Protein AF-A0A957RUV1-F1 (afdb_monomer)

Foldseek 3Di:
DDDDDDDPDDDDDDPPVVVVVVVVVVVVLCVQLVQLDDPNRFWDWDADPVVRDIDTHSDSVVSNVD

Nearest PDB structures (foldseek):
  6kre-assembly1_b  TM=8.906E-01  e=3.171E-02  Saccharomyces cerevisiae S288C
  6ks8-assembly1_B  TM=8.669E-01  e=6.225E-02  Saccharomyces cerevisiae S288C
  4v94-assembly1_B  TM=8.110E-01  e=1.307E-01  Saccharomyces cerevisiae S288C

Sequence (66 aa):
MTRSHPVTRPSVAFQPETRNHFYAGIIAVADMLATTLGPTGGPVLSYDTTRKKVEAIDDAATVLRR

Mean predicted aligned error: 7.93 Å

Radius of gyration: 17.87 Å; Cα contacts (8 Å, |Δi|>4): 47; chains: 1; bounding box: 50×34×40 Å

pLDDT: mean 86.37, std 10.11, range [48.78, 97.56]

Structure (mmCIF, N/CA/C/O backbone):
data_AF-A0A957RUV1-F1
#
_entry.id   AF-A0A957RUV1-F1
#
loop_
_atom_site.group_PDB
_atom_site.id
_atom_site.type_symbol
_atom_site.label_atom_id
_atom_site.label_alt_id
_atom_site.label_comp_id
_atom_site.label_asym_id
_atom_site.label_entity_id
_atom_site.label_seq_id
_atom_site.pdbx_PDB_ins_code
_atom_site.Cartn_x
_atom_site.Cartn_y
_atom_site.Cartn_z
_atom_site.occupancy
_atom_site.B_iso_or_equiv
_atom_site.auth_seq_id
_atom_site.auth_comp_id
_atom_site.auth_asym_id
_atom_site.auth_atom_id
_atom_site.pdbx_PDB_model_num
ATOM 1 N N . MET A 1 1 ? 30.737 -27.925 11.671 1.00 48.78 1 MET A N 1
ATOM 2 C CA . MET A 1 1 ? 30.210 -27.494 10.357 1.00 48.78 1 MET A CA 1
ATOM 3 C C . MET A 1 1 ? 29.485 -26.168 10.543 1.00 48.78 1 MET A C 1
ATOM 5 O O . MET A 1 1 ? 28.376 -26.159 11.056 1.00 48.78 1 MET A O 1
ATOM 9 N N . THR A 1 2 ? 30.126 -25.044 10.233 1.00 53.72 2 THR A N 1
ATOM 10 C CA . THR A 1 2 ? 29.532 -23.702 10.346 1.00 53.72 2 THR A CA 1
ATOM 11 C C . THR A 1 2 ? 28.726 -23.392 9.084 1.00 53.72 2 THR A C 1
ATOM 13 O O . THR A 1 2 ? 29.265 -23.407 7.980 1.00 53.72 2 THR A O 1
ATOM 16 N N . ARG A 1 3 ? 27.415 -23.150 9.226 1.00 55.62 3 ARG A N 1
ATOM 17 C CA . ARG A 1 3 ? 26.566 -22.684 8.119 1.00 55.62 3 ARG A CA 1
ATOM 18 C C . ARG A 1 3 ? 26.915 -21.225 7.820 1.00 55.62 3 ARG A C 1
ATOM 20 O O . ARG A 1 3 ? 26.719 -20.358 8.664 1.00 55.62 3 ARG A O 1
ATOM 27 N N . SER A 1 4 ? 27.441 -20.972 6.627 1.00 66.25 4 SER A N 1
ATOM 28 C CA . SER A 1 4 ? 27.578 -19.627 6.070 1.00 66.25 4 SER A CA 1
ATOM 29 C C . SER A 1 4 ? 26.188 -19.127 5.676 1.00 66.25 4 SER A C 1
ATOM 31 O O . SER A 1 4 ? 25.539 -19.731 4.820 1.00 66.25 4 SER A O 1
ATOM 33 N N . HIS A 1 5 ? 25.700 -18.068 6.322 1.00 67.12 5 HIS A N 1
ATOM 34 C CA . HIS A 1 5 ? 24.509 -17.367 5.853 1.00 67.12 5 HIS A CA 1
ATOM 35 C C . HIS A 1 5 ? 24.904 -16.508 4.645 1.00 67.12 5 HIS A C 1
ATOM 37 O O . HIS A 1 5 ? 25.874 -15.752 4.748 1.00 67.12 5 HIS A O 1
ATOM 43 N N . PRO A 1 6 ? 24.201 -16.606 3.502 1.00 70.88 6 PRO A N 1
ATOM 44 C CA . PRO A 1 6 ? 24.504 -15.767 2.355 1.00 70.88 6 PRO A CA 1
ATOM 45 C C . PRO A 1 6 ? 24.330 -14.301 2.755 1.00 70.88 6 PRO A C 1
ATOM 47 O O . PRO A 1 6 ? 23.270 -13.885 3.219 1.00 70.88 6 PRO A O 1
ATOM 50 N N . VAL A 1 7 ? 25.399 -13.523 2.603 1.00 62.38 7 VAL A N 1
ATOM 51 C CA . VAL A 1 7 ? 25.360 -12.078 2.820 1.00 62.38 7 VAL A CA 1
ATOM 52 C C . VAL A 1 7 ? 24.634 -11.464 1.629 1.00 62.38 7 VAL A C 1
ATOM 54 O O . VAL A 1 7 ? 25.221 -11.295 0.559 1.00 62.38 7 VAL A O 1
ATOM 57 N N . THR A 1 8 ? 23.357 -11.134 1.805 1.00 78.19 8 THR A N 1
ATOM 58 C CA . THR A 1 8 ? 22.590 -10.381 0.812 1.00 78.19 8 THR A CA 1
ATOM 59 C C . THR A 1 8 ? 23.093 -8.942 0.818 1.00 78.19 8 THR A C 1
ATOM 61 O O . THR A 1 8 ? 22.726 -8.139 1.673 1.00 78.19 8 THR A O 1
ATOM 64 N N . ARG A 1 9 ? 24.003 -8.615 -0.102 1.00 81.00 9 ARG A N 1
ATOM 65 C CA . ARG A 1 9 ? 24.423 -7.227 -0.307 1.00 81.00 9 ARG A CA 1
ATOM 66 C C . ARG A 1 9 ? 23.311 -6.496 -1.064 1.00 81.00 9 ARG A C 1
ATOM 68 O O . ARG A 1 9 ? 22.820 -7.050 -2.050 1.00 81.00 9 ARG A O 1
ATOM 75 N N . PRO A 1 10 ? 22.921 -5.277 -0.649 1.00 82.62 10 PRO A N 1
ATOM 76 C CA . PRO A 1 10 ? 22.065 -4.431 -1.468 1.00 82.62 10 PRO A CA 1
ATOM 77 C C . PRO A 1 10 ? 22.665 -4.295 -2.871 1.00 82.62 10 PRO A C 1
ATOM 79 O O . PRO A 1 10 ? 23.874 -4.104 -3.014 1.00 82.62 10 PRO A O 1
ATOM 82 N N . SER A 1 11 ? 21.831 -4.426 -3.897 1.00 85.06 11 SER A N 1
ATOM 83 C CA . SER A 1 11 ? 22.235 -4.292 -5.298 1.00 85.06 11 SER A CA 1
ATOM 84 C C . SER A 1 11 ? 21.393 -3.222 -5.982 1.00 85.06 11 SER A C 1
ATOM 86 O O . SER A 1 11 ? 20.293 -2.899 -5.533 1.00 85.06 11 SER A O 1
ATOM 88 N N . VAL A 1 12 ? 21.940 -2.630 -7.042 1.00 91.06 12 VAL A N 1
ATOM 89 C CA . VAL A 1 12 ? 21.226 -1.644 -7.855 1.00 91.06 12 VAL A CA 1
ATOM 90 C C . VAL A 1 12 ? 20.381 -2.396 -8.878 1.00 91.06 12 VAL A C 1
ATOM 92 O O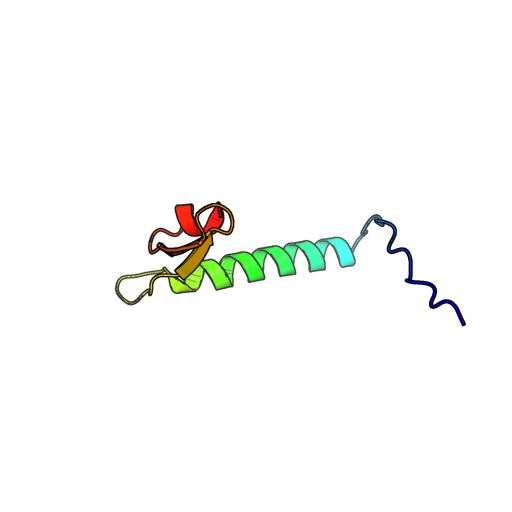 . VAL A 1 12 ? 20.923 -3.159 -9.676 1.00 91.06 12 VAL A O 1
ATOM 95 N N . ALA A 1 13 ? 19.066 -2.177 -8.852 1.00 92.00 13 ALA A N 1
ATOM 96 C CA . ALA A 1 13 ? 18.162 -2.679 -9.879 1.00 92.00 13 ALA A CA 1
ATOM 97 C C . ALA A 1 13 ? 18.208 -1.764 -11.113 1.00 92.00 13 ALA A C 1
ATOM 99 O O . ALA A 1 13 ? 18.155 -0.536 -10.994 1.00 92.00 13 ALA A O 1
ATOM 100 N N . PHE A 1 14 ? 18.298 -2.370 -12.294 1.00 94.81 14 PHE A N 1
ATOM 101 C CA . PHE A 1 14 ? 18.197 -1.685 -13.581 1.00 94.81 14 PHE A CA 1
ATOM 102 C C . PHE A 1 14 ? 16.894 -2.081 -14.278 1.00 94.81 14 PHE A C 1
ATOM 104 O O . PHE A 1 14 ? 16.065 -2.793 -13.718 1.00 94.81 14 PHE A O 1
ATOM 111 N N . GLN A 1 15 ? 16.658 -1.564 -15.481 1.00 92.94 15 GLN A N 1
ATOM 112 C CA . GLN A 1 15 ? 15.514 -2.012 -16.268 1.00 92.94 15 GLN A CA 1
ATOM 113 C C . GLN A 1 15 ? 15.788 -3.414 -16.839 1.00 92.94 15 GLN A C 1
ATOM 115 O O . GLN A 1 15 ? 16.888 -3.623 -17.352 1.00 92.94 15 GLN A O 1
ATOM 120 N N . PRO A 1 16 ? 14.794 -4.325 -16.842 1.00 93.31 16 PRO A N 1
ATOM 121 C CA . PRO A 1 16 ? 13.383 -4.113 -16.486 1.00 93.31 16 PRO A CA 1
ATOM 122 C C . PRO A 1 16 ? 13.028 -4.365 -15.007 1.00 93.31 16 PRO A C 1
ATOM 124 O O . PRO A 1 16 ? 11.882 -4.142 -14.614 1.00 93.31 16 PRO A O 1
ATOM 127 N N . GLU A 1 17 ? 13.963 -4.829 -14.178 1.00 94.06 17 GLU A N 1
ATOM 128 C CA . GLU A 1 17 ? 13.715 -5.224 -12.785 1.00 94.06 17 GLU A CA 1
ATOM 129 C C . GLU A 1 17 ? 13.150 -4.071 -11.952 1.00 94.06 17 GLU A C 1
ATOM 131 O O . GLU A 1 17 ? 12.189 -4.251 -11.206 1.00 94.06 17 GLU A O 1
ATOM 136 N N . THR A 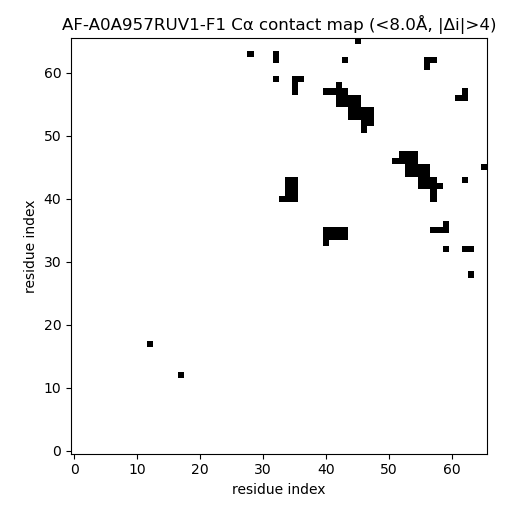1 18 ? 13.675 -2.860 -12.143 1.00 95.44 18 THR A N 1
ATOM 137 C CA . THR A 1 18 ? 13.184 -1.636 -11.498 1.00 95.44 18 THR A CA 1
ATOM 138 C C . THR A 1 18 ? 11.692 -1.437 -11.728 1.00 95.44 18 THR A C 1
ATOM 140 O O . THR A 1 18 ? 10.948 -1.169 -10.783 1.00 95.44 18 THR A O 1
ATOM 143 N N . ARG A 1 19 ? 11.224 -1.617 -12.969 1.00 96.50 19 ARG A N 1
ATOM 144 C CA . ARG A 1 19 ? 9.798 -1.532 -13.295 1.00 96.50 19 ARG A CA 1
ATOM 145 C C . ARG A 1 19 ? 9.009 -2.573 -12.505 1.00 96.50 19 ARG A C 1
ATOM 147 O O . ARG A 1 19 ? 8.021 -2.218 -11.870 1.00 96.50 19 ARG A O 1
ATOM 154 N N . ASN A 1 20 ? 9.454 -3.825 -12.500 1.00 95.62 20 ASN A N 1
ATOM 155 C CA . ASN A 1 20 ? 8.759 -4.904 -11.796 1.00 95.62 20 ASN A CA 1
ATOM 156 C C . ASN A 1 20 ? 8.661 -4.639 -10.288 1.00 95.62 20 ASN A C 1
ATOM 158 O O . ASN A 1 20 ? 7.595 -4.831 -9.709 1.00 95.62 20 ASN A O 1
ATOM 162 N N . HIS A 1 21 ? 9.729 -4.133 -9.667 1.00 94.44 21 HIS A N 1
ATOM 163 C CA . HIS A 1 21 ? 9.720 -3.762 -8.252 1.00 94.44 21 HIS A CA 1
ATOM 164 C C . HIS A 1 21 ? 8.730 -2.632 -7.948 1.00 94.44 21 HIS A C 1
ATOM 166 O O . HIS A 1 21 ? 7.981 -2.733 -6.977 1.00 94.44 21 HIS A O 1
ATOM 172 N N . PHE A 1 22 ? 8.664 -1.596 -8.792 1.00 96.06 22 PHE A N 1
ATOM 173 C CA . PHE A 1 22 ? 7.670 -0.532 -8.629 1.00 96.06 22 PHE A CA 1
ATOM 174 C C . PHE A 1 22 ? 6.241 -1.048 -8.778 1.00 96.06 22 PHE A C 1
ATOM 176 O O . PHE A 1 22 ? 5.403 -0.761 -7.926 1.00 96.06 22 PHE A O 1
ATOM 183 N N . TYR A 1 23 ? 5.961 -1.836 -9.818 1.00 97.56 23 TYR A N 1
ATOM 184 C CA . TYR A 1 23 ? 4.630 -2.414 -10.010 1.00 97.56 23 TYR A CA 1
ATOM 185 C C . TYR A 1 23 ? 4.227 -3.310 -8.838 1.00 97.56 23 TYR A C 1
ATOM 187 O O . TYR A 1 23 ? 3.109 -3.190 -8.349 1.00 97.56 23 TYR A O 1
ATOM 195 N N . ALA A 1 24 ? 5.138 -4.154 -8.349 1.00 96.00 24 ALA A N 1
ATOM 196 C CA . ALA A 1 24 ? 4.877 -5.008 -7.196 1.00 96.00 24 ALA A CA 1
ATOM 197 C C . ALA A 1 24 ? 4.551 -4.190 -5.936 1.00 96.00 24 ALA A C 1
ATOM 199 O O . ALA A 1 24 ? 3.595 -4.508 -5.234 1.00 96.00 24 ALA A O 1
ATOM 200 N N . GLY A 1 25 ? 5.295 -3.108 -5.675 1.00 94.44 25 GLY A N 1
ATOM 201 C CA . GLY A 1 25 ? 5.018 -2.211 -4.550 1.00 94.44 25 GLY A CA 1
ATOM 202 C C . GLY A 1 25 ? 3.663 -1.507 -4.667 1.00 94.44 25 GLY A C 1
ATOM 203 O O . GLY A 1 25 ? 2.919 -1.443 -3.693 1.00 94.44 25 GLY A O 1
ATOM 204 N N . ILE A 1 26 ? 3.313 -1.030 -5.866 1.00 95.81 26 ILE A N 1
ATOM 205 C CA . ILE A 1 26 ? 2.017 -0.386 -6.129 1.00 95.81 26 ILE A CA 1
ATOM 206 C C . ILE A 1 26 ? 0.864 -1.368 -5.896 1.00 95.81 26 ILE A C 1
ATOM 208 O O . ILE A 1 26 ? -0.095 -1.012 -5.217 1.00 95.81 26 ILE A O 1
ATOM 212 N N . ILE A 1 27 ? 0.966 -2.595 -6.422 1.00 96.94 27 ILE A N 1
ATOM 213 C CA . ILE A 1 27 ? -0.046 -3.647 -6.233 1.00 96.94 27 ILE A CA 1
ATOM 214 C C . ILE A 1 27 ? -0.212 -3.959 -4.745 1.00 96.94 27 ILE A C 1
ATOM 216 O O . ILE A 1 27 ? -1.329 -3.933 -4.244 1.00 96.94 27 ILE A O 1
ATOM 220 N N . ALA A 1 28 ? 0.890 -4.164 -4.017 1.00 92.62 28 ALA A N 1
ATOM 221 C CA . ALA A 1 28 ? 0.834 -4.493 -2.595 1.00 92.62 28 ALA A CA 1
ATOM 222 C C . ALA A 1 28 ? 0.119 -3.412 -1.764 1.00 92.62 28 ALA A C 1
ATOM 224 O O . ALA A 1 28 ? -0.696 -3.728 -0.898 1.00 92.62 28 ALA A O 1
ATOM 225 N N . VAL A 1 29 ? 0.390 -2.132 -2.045 1.00 91.38 29 VAL A N 1
ATOM 226 C CA . VAL A 1 29 ? -0.293 -1.019 -1.370 1.00 91.38 29 VAL A CA 1
ATO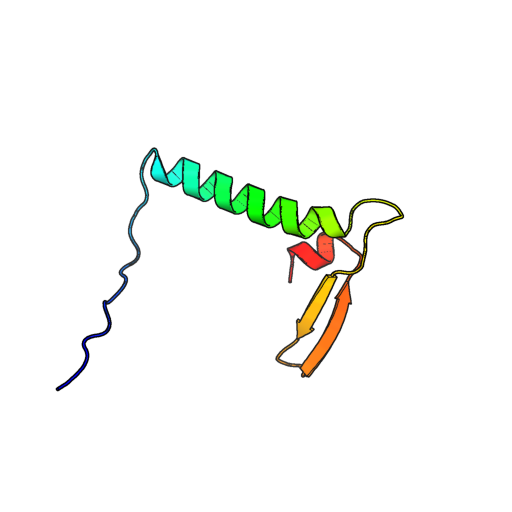M 227 C C . VAL A 1 29 ? -1.766 -0.949 -1.776 1.00 91.38 29 VAL A C 1
ATOM 229 O O . VAL A 1 29 ? -2.625 -0.758 -0.918 1.00 91.38 29 VAL A O 1
ATOM 232 N N . ALA A 1 30 ? -2.075 -1.120 -3.063 1.00 92.81 30 ALA A N 1
ATOM 233 C CA . ALA A 1 30 ? -3.449 -1.090 -3.555 1.00 92.81 30 ALA A CA 1
ATOM 234 C C . ALA A 1 30 ? -4.304 -2.205 -2.934 1.00 92.81 30 ALA A C 1
ATOM 236 O O . ALA A 1 30 ? -5.409 -1.927 -2.473 1.00 92.81 30 ALA A O 1
ATOM 237 N N . ASP A 1 31 ? -3.778 -3.428 -2.856 1.00 90.81 31 ASP A N 1
ATOM 238 C CA . ASP A 1 31 ? -4.469 -4.577 -2.267 1.00 90.81 31 ASP A CA 1
ATOM 239 C C . ASP A 1 31 ? -4.756 -4.359 -0.777 1.00 90.81 31 ASP A C 1
ATOM 241 O O . 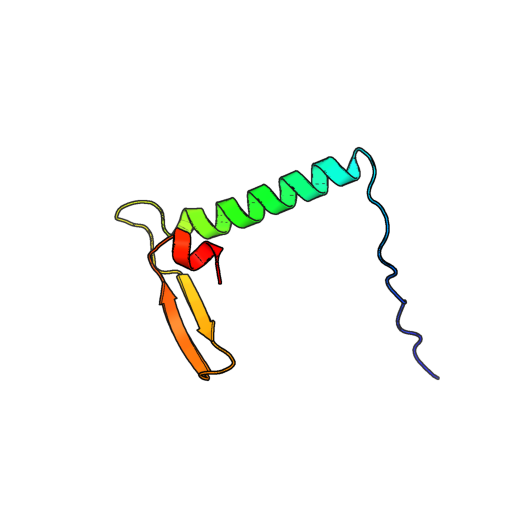ASP A 1 31 ? -5.849 -4.664 -0.299 1.00 90.81 31 ASP A O 1
ATOM 245 N N . MET A 1 32 ? -3.807 -3.767 -0.042 1.00 86.75 32 MET A N 1
ATOM 246 C CA . MET A 1 32 ? -4.014 -3.413 1.362 1.00 86.75 32 MET A CA 1
ATOM 247 C C . MET A 1 32 ? -5.156 -2.398 1.524 1.00 86.75 32 MET A C 1
ATOM 249 O O . MET A 1 32 ? -6.047 -2.592 2.352 1.00 86.75 32 MET A O 1
ATOM 253 N N . LEU A 1 33 ? -5.150 -1.328 0.724 1.00 88.44 33 LEU A N 1
ATOM 254 C CA . LEU A 1 33 ? -6.140 -0.249 0.809 1.00 88.44 33 LEU A CA 1
ATOM 255 C C . LEU A 1 33 ? -7.515 -0.639 0.256 1.00 88.44 33 LEU A C 1
ATOM 257 O O . LEU A 1 33 ? -8.522 -0.085 0.686 1.00 88.44 33 LEU A O 1
ATOM 261 N N . ALA A 1 34 ? -7.590 -1.599 -0.667 1.00 89.62 34 ALA A N 1
ATOM 262 C CA . ALA A 1 34 ? -8.858 -2.059 -1.229 1.00 89.62 34 ALA A CA 1
ATOM 263 C C . ALA A 1 34 ? -9.816 -2.588 -0.147 1.00 89.62 34 ALA A C 1
ATOM 265 O O . ALA A 1 34 ? -11.032 -2.460 -0.280 1.00 89.62 34 ALA A O 1
ATOM 266 N N . THR A 1 35 ? -9.272 -3.134 0.945 1.00 87.12 35 THR A N 1
ATOM 267 C CA . THR A 1 35 ? -10.057 -3.694 2.055 1.00 87.12 35 THR A CA 1
ATOM 268 C C . THR A 1 35 ? -10.867 -2.655 2.834 1.00 87.12 35 THR A C 1
ATOM 270 O O . THR A 1 35 ? -11.905 -3.008 3.394 1.00 87.12 35 THR A O 1
ATOM 273 N N . THR A 1 36 ? -10.449 -1.386 2.827 1.00 87.12 36 THR A N 1
ATOM 274 C CA . THR A 1 36 ? -11.118 -0.292 3.551 1.00 87.12 36 THR A CA 1
ATOM 275 C C . THR A 1 36 ? -12.059 0.530 2.666 1.00 87.12 36 THR A C 1
ATOM 277 O O . THR A 1 36 ? -12.676 1.488 3.131 1.00 87.12 36 THR A O 1
ATOM 280 N N . LEU A 1 37 ? -12.189 0.188 1.379 1.00 88.62 37 LEU A N 1
ATOM 281 C CA . LEU A 1 37 ? -12.938 1.000 0.425 1.00 88.62 37 LEU A CA 1
ATOM 282 C C . LEU A 1 37 ? -14.453 0.757 0.504 1.00 88.62 37 LEU A C 1
ATOM 284 O O . LEU A 1 37 ? -14.945 -0.358 0.334 1.00 88.62 37 LEU A O 1
ATOM 288 N N . GLY A 1 38 ? -15.207 1.851 0.628 1.00 86.31 38 GLY A N 1
ATOM 289 C CA . GLY A 1 38 ? -16.665 1.845 0.535 1.00 86.31 38 GLY A CA 1
ATOM 290 C C . GLY A 1 38 ? -17.374 1.404 1.822 1.00 86.31 38 GLY A C 1
ATOM 291 O O . GLY A 1 38 ? -16.739 1.056 2.812 1.00 86.31 38 GLY A O 1
ATOM 292 N N . PRO A 1 39 ? -18.718 1.416 1.828 1.00 80.88 39 PRO A N 1
ATOM 293 C CA . PRO A 1 39 ? -19.515 1.179 3.037 1.00 80.88 39 PRO A CA 1
ATOM 294 C C . PRO A 1 39 ? -19.478 -0.277 3.525 1.00 80.88 39 PRO A C 1
ATOM 296 O O . PRO A 1 39 ? -19.887 -0.558 4.647 1.00 80.88 39 PRO A O 1
ATOM 299 N N . THR A 1 40 ? -19.022 -1.202 2.679 1.00 85.31 40 THR A N 1
ATOM 300 C CA . THR A 1 40 ? -18.828 -2.621 3.005 1.00 85.31 40 THR A CA 1
ATOM 301 C C . THR A 1 40 ? -17.368 -2.962 3.310 1.00 85.31 40 THR A C 1
ATOM 303 O O . THR A 1 40 ? -17.073 -4.124 3.580 1.00 85.31 40 THR A O 1
ATOM 306 N N . GLY A 1 41 ? -16.459 -1.983 3.224 1.00 82.25 41 GLY A N 1
ATOM 307 C CA . GLY A 1 41 ? -15.056 -2.145 3.591 1.00 82.25 41 GLY A CA 1
ATOM 308 C C . GLY A 1 41 ? -14.918 -2.476 5.077 1.00 82.25 41 GLY A C 1
ATOM 309 O O . GLY A 1 41 ? -15.651 -1.951 5.915 1.00 82.25 41 GLY A O 1
ATOM 310 N N . GLY A 1 42 ? -14.007 -3.392 5.395 1.00 85.38 42 GLY A N 1
ATOM 311 C CA . GLY A 1 42 ? -13.765 -3.859 6.757 1.00 85.38 42 GLY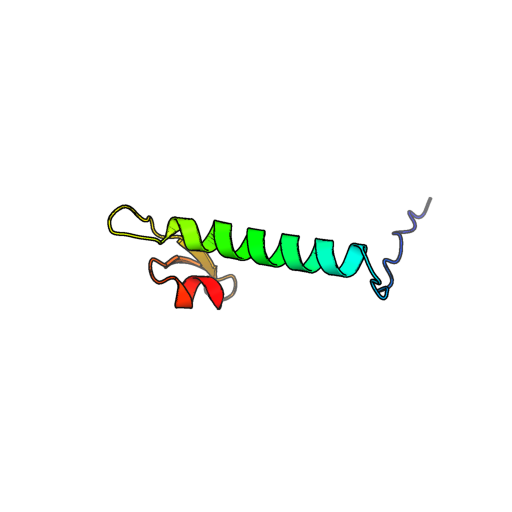 A CA 1
ATOM 312 C C . GLY A 1 42 ? -12.550 -3.177 7.390 1.00 85.38 42 GLY A C 1
ATOM 313 O O . GLY A 1 42 ? -11.676 -2.686 6.676 1.00 85.38 42 GLY A O 1
ATOM 314 N N . PRO A 1 43 ? -12.450 -3.165 8.729 1.00 84.75 43 PRO A N 1
ATOM 315 C CA . PRO A 1 43 ? -11.274 -2.630 9.397 1.00 84.75 43 PRO A CA 1
ATOM 316 C C . PRO A 1 43 ? -10.052 -3.537 9.192 1.00 84.75 43 PRO A C 1
ATOM 318 O O . PRO A 1 43 ? -10.141 -4.763 9.282 1.00 84.75 43 PRO A O 1
ATOM 321 N N . VAL A 1 44 ? -8.885 -2.924 9.005 1.00 87.56 44 VAL A N 1
ATOM 322 C CA . VAL A 1 44 ? -7.579 -3.590 9.006 1.00 87.56 44 VAL A CA 1
ATOM 323 C C . VAL A 1 44 ? -7.060 -3.683 10.437 1.00 87.56 44 VAL A C 1
ATOM 325 O O . VAL A 1 44 ? -7.073 -2.706 11.184 1.00 87.56 44 VAL A O 1
ATOM 328 N N . LEU A 1 45 ? -6.581 -4.860 10.836 1.00 90.44 45 LEU A N 1
ATOM 329 C CA . LEU A 1 45 ? -5.998 -5.062 12.160 1.00 90.44 45 LEU A CA 1
ATOM 330 C C . LEU A 1 45 ? -4.497 -4.773 12.130 1.00 90.44 45 LEU A C 1
ATOM 332 O O . LEU A 1 45 ? -3.749 -5.420 11.402 1.00 90.44 45 LEU A O 1
ATOM 336 N N . SER A 1 46 ? -4.054 -3.845 12.972 1.00 89.44 46 SER A N 1
ATOM 337 C CA . SER A 1 46 ? -2.639 -3.542 13.186 1.00 89.44 46 SER A CA 1
ATOM 338 C C . SER A 1 46 ? -2.236 -3.904 14.610 1.00 89.44 46 SER A C 1
ATOM 340 O O . SER A 1 46 ? -2.920 -3.540 15.567 1.00 89.44 46 SER A O 1
ATOM 342 N N . TYR A 1 47 ? -1.100 -4.584 14.771 1.00 89.88 47 TYR A N 1
ATOM 343 C CA . TYR A 1 47 ? -0.532 -4.883 16.084 1.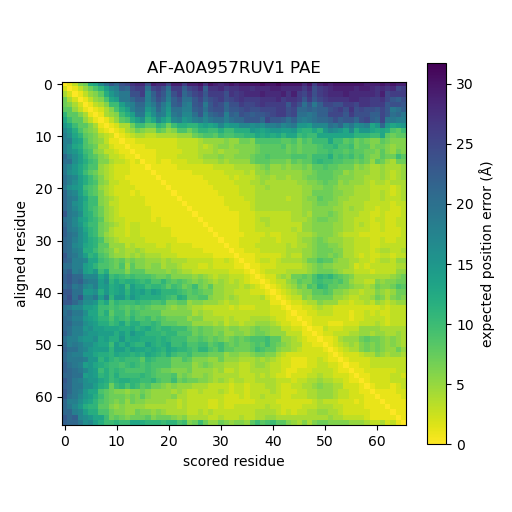00 89.88 47 TYR A CA 1
ATOM 344 C C . TYR A 1 47 ? 0.592 -3.906 16.425 1.00 89.88 47 TYR A C 1
ATOM 346 O O . TYR A 1 47 ? 1.601 -3.829 15.731 1.00 89.88 47 TYR A O 1
ATOM 354 N N . ASP A 1 48 ? 0.430 -3.182 17.528 1.00 86.88 48 ASP A N 1
ATOM 355 C CA . ASP A 1 48 ? 1.471 -2.336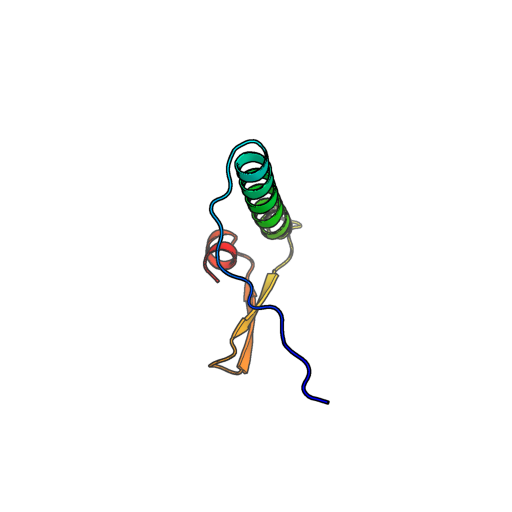 18.094 1.00 86.88 48 ASP A CA 1
ATOM 356 C C . ASP A 1 48 ? 2.329 -3.163 19.058 1.00 86.88 48 ASP A C 1
ATOM 358 O O . ASP A 1 48 ? 1.870 -3.577 20.126 1.00 86.88 48 ASP A O 1
ATOM 362 N N . THR A 1 49 ? 3.589 -3.398 18.691 1.00 86.25 49 THR A N 1
ATOM 363 C CA . THR A 1 49 ? 4.544 -4.177 19.493 1.00 86.25 49 THR A CA 1
ATOM 364 C C . THR A 1 49 ? 4.963 -3.467 20.779 1.00 86.25 49 THR A C 1
ATOM 366 O O . THR A 1 49 ? 5.238 -4.137 21.776 1.00 86.25 49 THR A O 1
ATOM 369 N N . THR A 1 50 ? 4.968 -2.132 20.787 1.00 88.88 50 THR A N 1
ATOM 370 C CA . THR A 1 50 ? 5.367 -1.311 21.939 1.00 88.88 50 THR A CA 1
ATOM 371 C C . THR A 1 50 ? 4.281 -1.340 23.006 1.00 88.88 50 THR A C 1
ATOM 373 O O . THR A 1 50 ? 4.560 -1.555 24.184 1.00 88.88 50 THR A O 1
ATOM 376 N N . ARG A 1 51 ? 3.022 -1.169 22.588 1.00 88.38 51 ARG A N 1
ATOM 377 C CA . ARG A 1 51 ? 1.852 -1.167 23.482 1.00 88.38 51 ARG A CA 1
ATOM 378 C C . ARG A 1 51 ? 1.217 -2.550 23.668 1.00 88.38 51 ARG A C 1
ATOM 380 O O . ARG A 1 51 ? 0.298 -2.678 24.471 1.00 88.38 51 ARG A O 1
ATOM 387 N N . LYS A 1 52 ? 1.697 -3.570 22.945 1.00 90.31 52 LYS A N 1
ATOM 388 C CA . LYS A 1 52 ? 1.153 -4.942 22.894 1.00 90.31 52 LYS A CA 1
ATOM 389 C C . LYS A 1 52 ? -0.363 -4.970 22.679 1.00 90.31 52 LYS A C 1
ATOM 391 O O . LYS A 1 52 ? -1.090 -5.686 23.368 1.00 90.31 52 LYS A O 1
ATOM 396 N N . LYS A 1 53 ? -0.847 -4.157 21.740 1.00 93.19 53 LYS A N 1
ATOM 397 C CA . LYS A 1 53 ? -2.278 -3.940 21.500 1.00 93.19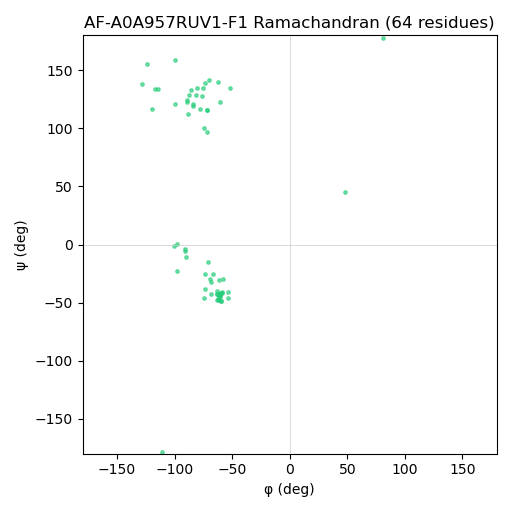 53 LYS A CA 1
ATOM 398 C C . LYS A 1 53 ? -2.612 -4.150 20.028 1.00 93.19 53 LYS A C 1
ATOM 400 O O . LYS A 1 53 ? -1.888 -3.675 19.159 1.00 93.19 53 LYS A O 1
ATOM 405 N N . VAL A 1 54 ? -3.731 -4.823 19.769 1.00 91.19 54 VAL A N 1
ATOM 406 C CA . VAL A 1 54 ? -4.356 -4.866 18.442 1.00 91.19 54 VAL A CA 1
ATOM 407 C C . VAL A 1 54 ? -5.301 -3.676 18.313 1.00 91.19 54 VAL A C 1
ATOM 409 O O . VAL A 1 54 ? -6.144 -3.444 19.182 1.00 91.19 54 VAL A O 1
ATOM 412 N N . GLU A 1 55 ? -5.152 -2.914 17.240 1.00 90.25 55 GLU A N 1
ATOM 413 C CA . GLU A 1 55 ? -6.028 -1.805 16.880 1.00 90.25 55 GLU A CA 1
ATOM 414 C C . GLU A 1 55 ? -6.713 -2.117 15.547 1.00 90.25 55 GLU A C 1
ATOM 416 O O . GLU A 1 55 ? -6.068 -2.573 14.604 1.00 90.25 55 GLU A O 1
ATOM 421 N N . ALA A 1 56 ? -8.023 -1.883 15.484 1.00 91.19 56 ALA A N 1
ATOM 422 C CA . ALA A 1 56 ? -8.798 -1.941 14.252 1.00 91.19 56 ALA A CA 1
ATOM 423 C C . ALA A 1 56 ? -8.771 -0.556 13.592 1.00 91.19 56 ALA A C 1
ATOM 425 O O . ALA A 1 56 ? -9.112 0.433 14.238 1.00 91.19 56 ALA A O 1
ATOM 426 N N . ILE A 1 57 ? -8.329 -0.492 12.338 1.00 88.69 57 ILE A N 1
ATOM 427 C CA . ILE A 1 57 ? -8.161 0.738 11.564 1.00 88.69 57 ILE A CA 1
ATOM 428 C C . ILE A 1 57 ? -9.063 0.654 10.334 1.00 88.69 57 ILE A C 1
ATOM 430 O O . ILE A 1 57 ? -8.867 -0.198 9.475 1.00 88.69 57 ILE A O 1
ATOM 434 N N . ASP A 1 58 ? -10.040 1.542 10.243 1.00 85.00 58 ASP A N 1
ATOM 435 C CA . ASP A 1 58 ? -10.944 1.689 9.098 1.00 85.00 58 ASP A CA 1
ATOM 436 C C . ASP A 1 58 ? -10.512 2.820 8.144 1.00 85.00 58 ASP A C 1
ATOM 438 O O . ASP A 1 58 ? -10.832 2.790 6.959 1.00 85.00 58 ASP A O 1
ATOM 442 N N . ASP A 1 59 ? -9.731 3.790 8.625 1.00 86.44 59 ASP A N 1
ATOM 443 C CA . ASP A 1 59 ? -9.193 4.878 7.809 1.00 86.44 59 ASP A CA 1
ATOM 444 C C . ASP A 1 59 ? -7.982 4.457 6.957 1.00 86.44 59 ASP A C 1
ATOM 446 O O . ASP A 1 59 ? -6.890 4.186 7.466 1.00 86.44 59 ASP A O 1
ATOM 450 N N . ALA A 1 60 ? -8.144 4.513 5.633 1.00 86.12 60 ALA A N 1
ATOM 451 C CA . ALA A 1 60 ? -7.120 4.180 4.643 1.00 86.12 60 ALA A CA 1
ATOM 452 C C . ALA A 1 60 ? -5.795 4.945 4.836 1.00 86.12 60 ALA A C 1
ATOM 454 O O . ALA A 1 60 ? -4.714 4.363 4.710 1.00 86.12 60 ALA A O 1
ATOM 455 N N . ALA A 1 61 ?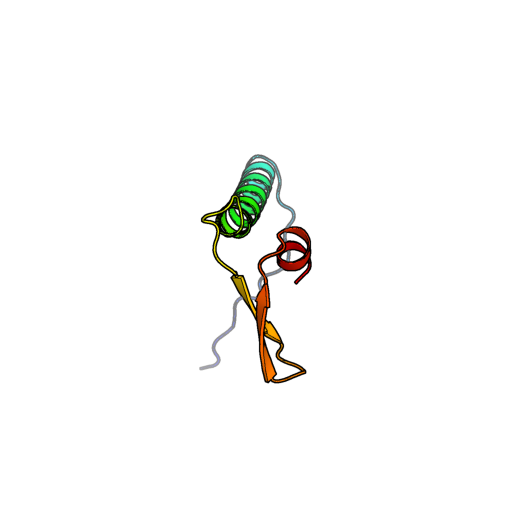 -5.851 6.240 5.167 1.00 88.38 61 ALA A N 1
ATOM 456 C CA . ALA A 1 61 ? -4.642 7.044 5.357 1.00 88.38 61 ALA A CA 1
ATOM 457 C C . ALA A 1 61 ? -3.858 6.617 6.608 1.00 88.38 61 ALA A C 1
ATOM 459 O O . ALA A 1 61 ? -2.627 6.697 6.636 1.00 88.38 61 ALA A O 1
ATOM 460 N N . THR A 1 62 ? -4.562 6.157 7.638 1.00 89.75 62 THR A N 1
ATOM 461 C CA . THR A 1 62 ? -3.970 5.607 8.856 1.00 89.75 62 THR A CA 1
ATOM 462 C C . THR A 1 62 ? -3.388 4.215 8.621 1.00 89.75 62 THR A C 1
ATOM 464 O O . THR A 1 62 ? -2.305 3.941 9.137 1.00 89.75 62 THR A O 1
ATOM 467 N N . VAL A 1 63 ? -4.044 3.363 7.820 1.00 88.12 63 VAL A N 1
ATOM 468 C CA . VAL A 1 63 ? -3.498 2.050 7.430 1.00 88.12 63 VAL A CA 1
ATOM 469 C C . VAL A 1 63 ? -2.182 2.226 6.660 1.00 88.12 63 VAL A C 1
ATOM 471 O O . VAL A 1 63 ? -1.202 1.572 6.989 1.00 88.12 63 VAL A O 1
ATOM 474 N N . LEU A 1 64 ? -2.112 3.156 5.699 1.00 87.56 64 LEU A N 1
ATOM 475 C CA . LEU A 1 64 ? -0.912 3.383 4.874 1.00 87.56 64 LEU A CA 1
ATOM 476 C C . LEU A 1 64 ? 0.338 3.813 5.663 1.00 87.56 64 LEU A C 1
ATOM 478 O O . LEU A 1 64 ? 1.458 3.570 5.224 1.00 87.56 64 LEU A O 1
ATOM 482 N N . ARG A 1 65 ? 0.160 4.526 6.779 1.00 87.31 65 ARG A N 1
ATOM 483 C CA . ARG A 1 65 ? 1.266 5.107 7.563 1.00 87.31 65 ARG A CA 1
ATOM 484 C C . ARG A 1 65 ? 1.804 4.179 8.653 1.00 87.31 65 ARG A C 1
ATOM 486 O O . ARG A 1 65 ? 2.796 4.542 9.285 1.00 87.31 65 ARG A O 1
ATOM 493 N N . ARG A 1 66 ? 1.104 3.078 8.931 1.00 80.50 66 ARG A N 1
ATOM 494 C CA . ARG A 1 66 ? 1.500 2.073 9.923 1.00 80.50 66 ARG A CA 1
ATOM 495 C C . ARG A 1 66 ? 2.578 1.160 9.350 1.00 80.50 66 ARG A C 1
ATOM 497 O O . ARG A 1 66 ? 3.495 0.831 10.132 1.00 80.50 66 ARG A O 1
#

Solvent-accessible surface area (backbone atoms only — not comparable to full-atom values): 4282 Å² total; per-residue (Å²): 137,85,84,81,75,82,80,82,68,91,74,88,73,50,87,67,55,43,56,53,53,52,52,51,52,52,50,56,53,48,62,62,46,56,45,36,52,67,97,83,34,49,62,47,79,45,75,40,80,89,77,71,40,81,42,78,41,54,51,55,76,60,59,76,74,108

Secondary structure (DSSP, 8-state):
--------------TTHHHHHHHHHHHHHHHHHHTT-STTPPPEEEEETTTTEEEEE--HHHHHH-